Protein AF-N9LJH9-F1 (afdb_monomer_lite)

Foldseek 3Di:
DAPVPDPPVSLQVVCVVVVNHRCSVVVVVVSVVVVVVVVVVVVVVVPDDLVNDDPVVVVVVVVCVVCVVVVNNDD

Radius of gyration: 19.89 Å; chains: 1; bounding box: 44×26×47 Å

Structure (mmCIF, N/CA/C/O backbone):
data_AF-N9LJH9-F1
#
_entry.id   AF-N9LJH9-F1
#
loop_
_atom_site.group_PDB
_atom_site.id
_atom_site.type_symbol
_atom_site.label_atom_id
_atom_site.label_alt_id
_atom_site.label_comp_id
_atom_site.label_asym_id
_atom_site.label_entity_id
_atom_site.label_seq_id
_atom_site.pdbx_PDB_ins_code
_atom_site.Cartn_x
_atom_site.Cartn_y
_atom_site.Cartn_z
_atom_site.occupancy
_atom_site.B_iso_or_equiv
_atom_site.auth_seq_id
_atom_site.auth_comp_id
_atom_site.auth_asym_id
_atom_site.auth_atom_id
_atom_site.pdbx_PDB_model_num
ATOM 1 N N . MET A 1 1 ? -8.360 -3.239 -9.656 1.00 63.31 1 MET A N 1
ATOM 2 C CA . MET A 1 1 ? -7.390 -3.332 -10.765 1.00 63.31 1 MET A CA 1
ATOM 3 C C . MET A 1 1 ? -6.066 -2.818 -10.233 1.00 63.31 1 MET A C 1
ATOM 5 O O . MET A 1 1 ? -6.044 -1.712 -9.705 1.00 63.31 1 MET A O 1
ATOM 9 N N . SER A 1 2 ? -5.032 -3.653 -10.222 1.00 83.75 2 SER A N 1
ATOM 10 C CA . SER A 1 2 ? -3.704 -3.325 -9.699 1.00 83.75 2 SER A CA 1
ATOM 11 C C . SER A 1 2 ? -2.884 -2.583 -10.752 1.00 83.75 2 SER A C 1
ATOM 13 O O . SER A 1 2 ? -3.039 -2.815 -11.948 1.00 83.75 2 SER A O 1
ATOM 15 N N . ILE A 1 3 ? -1.947 -1.739 -10.316 1.00 86.62 3 ILE A N 1
ATOM 16 C CA . ILE A 1 3 ? -0.946 -1.127 -11.205 1.00 86.62 3 ILE A CA 1
ATOM 17 C C . ILE A 1 3 ? -0.068 -2.192 -11.897 1.00 86.62 3 ILE A C 1
ATOM 19 O O . ILE A 1 3 ? 0.467 -1.956 -12.977 1.00 86.62 3 ILE A O 1
ATOM 23 N N . LEU A 1 4 ? 0.005 -3.396 -11.314 1.00 91.12 4 LEU A N 1
ATOM 24 C CA . LEU A 1 4 ? 0.687 -4.570 -11.869 1.00 91.12 4 LEU A CA 1
ATOM 25 C C . LEU A 1 4 ? -0.083 -5.260 -13.009 1.00 91.12 4 LEU A C 1
ATOM 27 O O . LEU A 1 4 ? 0.515 -6.086 -13.704 1.00 91.12 4 LEU A O 1
ATOM 31 N N . ASP A 1 5 ? -1.364 -4.919 -13.199 1.00 93.50 5 ASP A N 1
ATOM 32 C CA . ASP A 1 5 ? -2.230 -5.446 -14.267 1.00 93.50 5 ASP A CA 1
ATOM 33 C C . ASP A 1 5 ? -2.170 -4.582 -15.542 1.00 93.50 5 ASP A C 1
ATOM 35 O O . ASP A 1 5 ? -2.761 -4.926 -16.566 1.00 93.50 5 ASP A O 1
ATOM 39 N N . LEU A 1 6 ? -1.481 -3.435 -15.497 1.00 93.06 6 LEU A N 1
ATOM 40 C CA . LEU A 1 6 ? -1.301 -2.563 -16.658 1.00 93.06 6 LEU A CA 1
ATOM 41 C C . LEU A 1 6 ? -0.411 -3.234 -17.723 1.00 93.06 6 LEU A C 1
ATOM 43 O O . LEU A 1 6 ? 0.408 -4.086 -17.387 1.00 93.06 6 LEU A O 1
ATOM 47 N N . PRO A 1 7 ? -0.482 -2.834 -19.004 1.00 95.94 7 PRO A N 1
ATOM 48 C CA . PRO A 1 7 ? 0.468 -3.303 -20.013 1.00 95.94 7 PRO A CA 1
ATOM 49 C C . PRO A 1 7 ? 1.927 -3.030 -19.612 1.00 95.94 7 PRO A C 1
ATOM 51 O O . PRO A 1 7 ? 2.215 -1.987 -19.023 1.00 95.94 7 PRO A O 1
ATOM 54 N N . LEU A 1 8 ? 2.856 -3.920 -19.982 1.00 93.81 8 LEU A N 1
ATOM 55 C CA . LEU A 1 8 ? 4.276 -3.830 -19.600 1.00 93.81 8 LEU A CA 1
ATOM 56 C C . LEU A 1 8 ? 4.909 -2.472 -19.947 1.00 93.81 8 LEU A C 1
ATOM 58 O O . LEU A 1 8 ? 5.657 -1.919 -19.149 1.00 93.81 8 LEU A O 1
ATOM 62 N N . GLU A 1 9 ? 4.561 -1.896 -21.096 1.00 94.38 9 GLU A N 1
ATOM 63 C CA . GLU A 1 9 ? 5.059 -0.575 -21.504 1.00 94.38 9 GLU A CA 1
ATOM 64 C C . GLU A 1 9 ? 4.612 0.546 -20.559 1.00 94.38 9 GLU A C 1
ATOM 66 O O . GLU A 1 9 ? 5.375 1.461 -20.267 1.00 94.38 9 GLU A O 1
ATOM 71 N N . ARG A 1 10 ? 3.397 0.459 -20.007 1.00 94.38 10 ARG A N 1
ATOM 72 C CA . ARG A 1 10 ? 2.942 1.412 -18.985 1.00 94.38 10 ARG A CA 1
ATOM 73 C C . ARG A 1 10 ? 3.676 1.206 -17.669 1.00 94.38 10 ARG A C 1
ATOM 75 O O . ARG A 1 10 ? 4.012 2.185 -17.018 1.00 94.38 10 ARG A O 1
ATOM 82 N N . GLN A 1 11 ? 3.953 -0.042 -17.308 1.00 94.31 11 GLN A N 1
ATOM 83 C CA . GLN A 1 11 ? 4.720 -0.356 -16.105 1.00 94.31 11 GLN A CA 1
ATOM 84 C C . GLN A 1 11 ? 6.160 0.158 -16.182 1.00 94.31 11 GLN A C 1
ATOM 86 O O . GLN A 1 11 ? 6.637 0.707 -15.200 1.00 94.31 11 GLN A O 1
ATOM 91 N N . LYS A 1 12 ? 6.819 0.065 -17.346 1.00 94.62 12 LYS A N 1
ATOM 92 C CA . LYS A 1 12 ? 8.154 0.646 -17.587 1.00 94.62 12 LYS A CA 1
ATOM 93 C C . LYS A 1 12 ? 8.193 2.147 -17.319 1.00 94.62 12 LYS A C 1
ATOM 95 O O . LYS A 1 12 ? 9.033 2.606 -16.558 1.00 94.62 12 LYS A O 1
ATOM 100 N N . VAL A 1 13 ? 7.245 2.890 -17.892 1.00 95.88 13 VAL A N 1
ATOM 101 C CA . VAL A 1 13 ? 7.149 4.348 -17.702 1.00 95.88 13 VAL A CA 1
ATOM 102 C C . VAL A 1 13 ? 6.966 4.702 -16.227 1.00 95.88 13 VAL A C 1
ATOM 104 O O . VAL A 1 13 ? 7.563 5.655 -15.739 1.00 95.88 13 VAL A O 1
ATOM 107 N N . ILE A 1 14 ? 6.149 3.933 -15.506 1.00 94.31 14 ILE A N 1
ATOM 108 C CA . ILE A 1 14 ? 5.906 4.171 -14.081 1.00 94.31 14 ILE A CA 1
ATOM 109 C C . ILE A 1 14 ? 7.139 3.799 -13.249 1.00 94.31 14 ILE A C 1
ATOM 111 O O . ILE A 1 14 ? 7.515 4.557 -12.365 1.00 94.31 14 ILE A O 1
ATOM 115 N N . ALA A 1 15 ? 7.801 2.679 -13.550 1.00 95.00 15 ALA A N 1
ATOM 116 C CA . ALA A 1 15 ? 9.035 2.275 -12.881 1.00 95.00 15 ALA A CA 1
ATOM 117 C C . ALA A 1 15 ? 10.129 3.346 -13.017 1.00 95.00 15 ALA A C 1
ATOM 119 O O . ALA A 1 15 ? 10.792 3.682 -12.036 1.00 95.00 15 ALA A O 1
ATOM 120 N N . GLU A 1 16 ? 10.270 3.939 -14.205 1.00 95.38 16 GLU A N 1
ATOM 121 C CA . GLU A 1 16 ? 11.190 5.050 -14.442 1.00 95.38 16 GLU A CA 1
ATOM 122 C C . GLU A 1 16 ? 10.819 6.286 -13.605 1.00 95.38 16 GLU A C 1
ATOM 124 O O . GLU A 1 16 ? 11.682 6.851 -12.932 1.00 95.38 16 GLU A O 1
ATOM 129 N N . GLN A 1 17 ? 9.534 6.659 -13.573 1.00 95.25 17 GLN A N 1
ATOM 130 C CA . GLN A 1 17 ? 9.020 7.762 -12.746 1.00 95.25 17 GLN A CA 1
ATOM 131 C C . GLN A 1 17 ? 9.221 7.530 -11.241 1.00 95.25 17 GLN A C 1
ATOM 133 O O . GLN A 1 17 ? 9.500 8.476 -10.507 1.00 95.25 17 GLN A O 1
ATOM 138 N N . ASP A 1 18 ? 9.124 6.278 -10.795 1.00 91.69 18 ASP A N 1
ATOM 139 C CA . ASP A 1 18 ? 9.357 5.860 -9.411 1.00 91.69 18 ASP A CA 1
ATOM 140 C C . ASP A 1 18 ? 10.857 5.739 -9.064 1.00 91.69 18 ASP A C 1
ATOM 142 O O . ASP A 1 18 ? 11.201 5.410 -7.926 1.00 91.69 18 ASP A O 1
ATOM 146 N N . GLY A 1 19 ? 11.759 6.014 -10.016 1.00 95.19 19 GLY A N 1
ATOM 147 C CA . GLY A 1 19 ? 13.210 6.035 -9.809 1.00 95.19 19 GLY A CA 1
ATOM 148 C C . GLY A 1 19 ? 13.916 4.689 -9.997 1.00 95.19 19 GLY A C 1
ATOM 149 O O . GLY A 1 19 ? 15.096 4.576 -9.674 1.00 95.19 19 GLY A O 1
ATOM 150 N N . PHE A 1 20 ? 13.233 3.677 -10.538 1.00 93.50 20 PHE A N 1
ATOM 151 C CA . PHE A 1 20 ? 13.807 2.356 -10.839 1.00 93.50 20 PHE A CA 1
ATOM 152 C C . PHE A 1 20 ? 14.470 2.294 -12.227 1.00 93.50 20 PHE A C 1
ATOM 154 O O . PHE A 1 20 ? 15.083 1.287 -12.587 1.00 93.50 20 PHE A O 1
ATOM 161 N N . GLY A 1 21 ? 1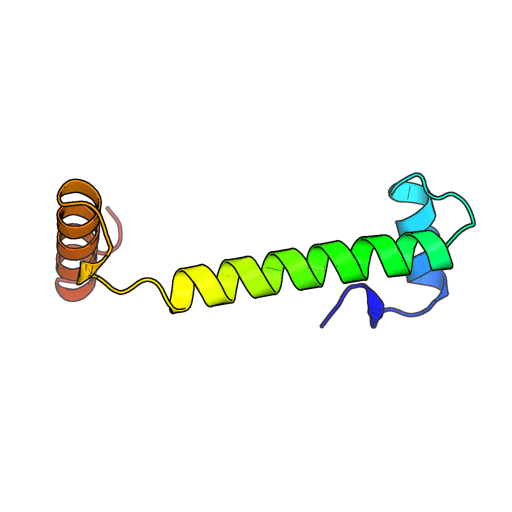4.375 3.366 -13.022 1.00 90.56 21 GLY A N 1
ATOM 162 C CA . GLY A 1 21 ? 14.908 3.406 -14.383 1.00 90.56 21 GLY A CA 1
ATOM 163 C C . GLY A 1 21 ? 14.305 2.299 -15.249 1.00 90.56 21 GLY A C 1
ATOM 164 O O . GLY A 1 21 ? 13.088 2.180 -15.352 1.00 90.56 21 GLY A O 1
ATOM 165 N N . ASN A 1 22 ? 15.161 1.464 -15.843 1.00 87.88 22 ASN A N 1
ATOM 166 C CA . ASN A 1 22 ? 14.738 0.340 -16.687 1.00 87.88 22 ASN A CA 1
ATOM 167 C C . ASN A 1 22 ? 14.455 -0.958 -15.906 1.00 87.88 22 ASN A C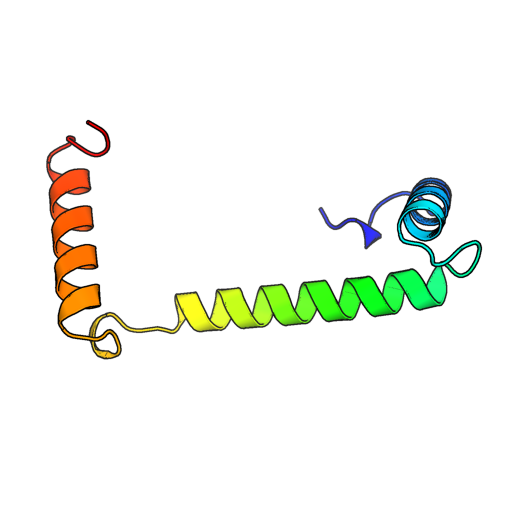 1
ATOM 169 O O . ASN A 1 22 ? 14.088 -1.963 -16.519 1.00 87.88 22 ASN A O 1
ATOM 173 N N . ASP A 1 23 ? 14.633 -0.970 -14.582 1.00 94.44 23 ASP A N 1
ATOM 174 C CA . ASP A 1 23 ? 14.453 -2.167 -13.758 1.00 94.44 23 ASP A CA 1
ATOM 175 C C . ASP A 1 23 ? 12.997 -2.325 -13.291 1.00 94.44 23 ASP A C 1
ATOM 177 O O . ASP A 1 23 ? 12.612 -2.036 -12.154 1.00 94.44 23 ASP A O 1
ATOM 181 N N . VAL A 1 24 ? 12.162 -2.794 -14.217 1.00 94.94 24 VAL A N 1
ATOM 182 C CA . VAL A 1 24 ? 10.738 -3.043 -13.960 1.00 94.94 24 VAL A CA 1
ATOM 183 C C . VAL A 1 24 ? 10.521 -4.198 -12.993 1.00 94.94 24 VAL A C 1
ATOM 185 O O . VAL A 1 24 ? 9.529 -4.189 -12.268 1.00 94.94 24 VAL A O 1
ATOM 188 N N . ASP A 1 25 ? 11.413 -5.184 -12.952 1.00 95.06 25 ASP A N 1
ATOM 189 C CA . ASP A 1 25 ? 11.238 -6.346 -12.082 1.00 95.06 25 ASP A CA 1
ATOM 190 C C . ASP A 1 25 ? 11.436 -5.959 -10.614 1.00 95.06 25 ASP A C 1
ATOM 192 O O . ASP A 1 25 ? 10.575 -6.265 -9.782 1.00 95.06 25 ASP A O 1
ATOM 196 N N . SER A 1 26 ? 12.477 -5.178 -10.305 1.00 94.94 26 SER A N 1
ATOM 197 C CA . SER A 1 26 ? 12.658 -4.602 -8.966 1.00 94.94 26 SER A CA 1
ATOM 198 C C . SER A 1 26 ? 11.501 -3.680 -8.575 1.00 94.94 26 SER A C 1
ATOM 200 O O . SER A 1 26 ? 11.020 -3.733 -7.439 1.00 94.94 26 SER A O 1
ATOM 202 N N . TRP A 1 27 ? 10.989 -2.877 -9.515 1.00 96.56 27 TRP A N 1
ATOM 203 C CA . TRP A 1 27 ? 9.798 -2.057 -9.278 1.00 96.56 27 TRP A CA 1
ATOM 204 C C . TRP A 1 27 ? 8.558 -2.916 -8.978 1.00 96.56 27 TRP A C 1
ATOM 206 O O . TRP A 1 27 ? 7.831 -2.647 -8.019 1.00 96.56 27 TRP A O 1
ATOM 216 N N . ARG A 1 28 ? 8.326 -3.996 -9.737 1.00 95.19 28 ARG A N 1
ATOM 217 C CA . ARG A 1 28 ? 7.195 -4.915 -9.525 1.00 95.19 28 ARG A CA 1
ATOM 218 C C . ARG A 1 28 ? 7.260 -5.562 -8.143 1.00 95.19 28 ARG A C 1
ATOM 220 O O . ARG A 1 28 ? 6.230 -5.618 -7.470 1.00 95.19 28 ARG A O 1
ATOM 227 N N . GLU A 1 29 ? 8.430 -6.013 -7.697 1.00 95.88 29 GLU A N 1
ATOM 228 C CA . GLU A 1 29 ? 8.607 -6.586 -6.353 1.00 95.88 29 GLU A CA 1
ATOM 229 C C . GLU A 1 29 ? 8.382 -5.555 -5.236 1.00 95.88 29 GLU A C 1
ATOM 231 O O . GLU A 1 29 ? 7.693 -5.836 -4.246 1.00 95.88 29 GLU A O 1
ATOM 236 N N . HIS A 1 30 ? 8.858 -4.320 -5.422 1.00 94.19 30 HIS A N 1
ATOM 237 C CA . HIS A 1 30 ? 8.587 -3.217 -4.496 1.00 94.19 30 HIS A CA 1
ATOM 238 C C . HIS A 1 30 ? 7.088 -2.927 -4.363 1.00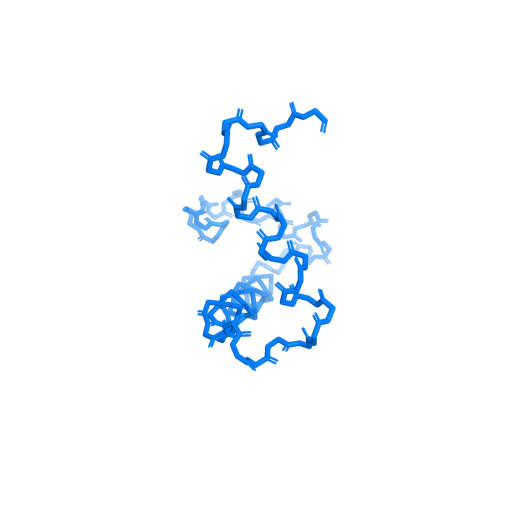 94.19 30 HIS A C 1
ATOM 240 O O . HIS A 1 30 ? 6.550 -2.830 -3.255 1.00 94.19 30 HIS A O 1
ATOM 246 N N . ILE A 1 31 ? 6.380 -2.843 -5.490 1.00 93.44 31 ILE A N 1
ATOM 247 C CA . ILE A 1 31 ? 4.935 -2.610 -5.515 1.00 93.44 31 ILE A CA 1
ATOM 248 C C . ILE A 1 31 ? 4.165 -3.780 -4.895 1.00 93.44 31 ILE A C 1
ATOM 250 O O . ILE A 1 31 ? 3.251 -3.537 -4.108 1.00 93.44 31 ILE A O 1
ATOM 254 N N . LYS A 1 32 ? 4.529 -5.038 -5.181 1.00 94.12 32 LYS A N 1
ATOM 255 C CA . LYS A 1 32 ? 3.909 -6.212 -4.536 1.00 9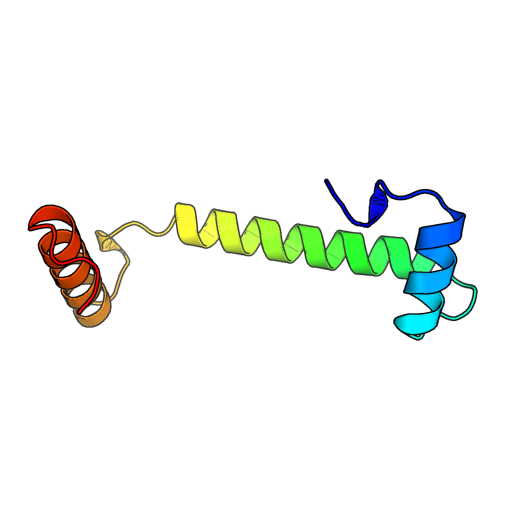4.12 32 LYS A CA 1
ATOM 256 C C . LYS A 1 32 ? 4.028 -6.142 -3.017 1.00 94.12 32 LYS A C 1
ATOM 258 O O . LYS A 1 32 ? 3.034 -6.350 -2.324 1.00 94.12 32 LYS A O 1
ATOM 263 N N . THR A 1 33 ? 5.208 -5.789 -2.510 1.00 93.25 33 THR A N 1
ATOM 264 C CA . THR A 1 33 ? 5.457 -5.648 -1.069 1.00 93.25 33 THR A CA 1
ATOM 265 C C . THR A 1 33 ? 4.582 -4.552 -0.460 1.00 93.25 33 THR A C 1
ATOM 267 O O . THR A 1 33 ? 3.933 -4.769 0.563 1.00 93.25 33 THR A O 1
ATOM 270 N N . LYS A 1 34 ? 4.483 -3.389 -1.117 1.00 90.50 34 LYS A N 1
ATOM 271 C CA . LYS A 1 34 ? 3.602 -2.297 -0.674 1.00 90.50 34 LYS A CA 1
ATOM 272 C C . LYS A 1 34 ? 2.123 -2.683 -0.692 1.00 90.50 34 LYS A C 1
ATOM 274 O O . LYS A 1 34 ? 1.398 -2.350 0.242 1.00 90.50 34 LYS A O 1
ATOM 279 N N . LEU A 1 35 ? 1.673 -3.381 -1.734 1.00 90.38 35 LEU A N 1
ATOM 280 C CA . LEU A 1 35 ? 0.292 -3.856 -1.840 1.00 90.38 35 LEU A CA 1
ATOM 281 C C . LEU A 1 35 ? -0.033 -4.882 -0.749 1.00 90.38 35 LEU A C 1
ATOM 283 O O . LEU A 1 35 ? -1.106 -4.803 -0.156 1.00 90.38 35 LEU A O 1
ATOM 287 N N . ALA A 1 36 ? 0.890 -5.802 -0.453 1.00 90.38 36 ALA A N 1
ATOM 288 C CA . ALA A 1 36 ? 0.745 -6.759 0.641 1.00 90.38 36 ALA A CA 1
ATOM 289 C C . ALA A 1 36 ? 0.639 -6.043 1.996 1.00 90.38 36 ALA A C 1
ATOM 291 O O . ALA A 1 36 ? -0.340 -6.239 2.708 1.00 90.38 36 ALA A O 1
ATOM 292 N N . ALA A 1 37 ? 1.559 -5.119 2.294 1.00 87.94 37 ALA A N 1
ATOM 293 C CA . ALA A 1 37 ? 1.522 -4.333 3.528 1.00 87.94 37 ALA A CA 1
ATOM 294 C C . ALA A 1 37 ? 0.231 -3.505 3.666 1.00 87.94 37 ALA A C 1
ATOM 296 O O . ALA A 1 37 ? -0.348 -3.413 4.749 1.00 87.94 37 ALA A O 1
ATOM 297 N N . GLY A 1 38 ? -0.252 -2.921 2.564 1.00 85.50 38 GLY A N 1
ATOM 298 C CA . GLY A 1 38 ? -1.529 -2.211 2.532 1.00 85.50 38 GLY A CA 1
ATOM 299 C C . GLY A 1 38 ? -2.713 -3.134 2.823 1.00 85.50 38 GLY A C 1
ATOM 300 O O . GLY A 1 38 ? -3.579 -2.785 3.623 1.00 85.50 38 GLY A O 1
ATOM 301 N N . ARG A 1 39 ? -2.730 -4.332 2.228 1.00 88.25 39 ARG A N 1
ATOM 302 C CA . ARG A 1 39 ? -3.771 -5.336 2.474 1.00 88.25 39 ARG A CA 1
ATOM 303 C C . ARG A 1 39 ? -3.761 -5.821 3.920 1.00 88.25 39 ARG A C 1
ATOM 305 O O . ARG A 1 39 ? -4.819 -5.871 4.535 1.00 88.25 39 ARG A O 1
ATOM 312 N N . ASP A 1 40 ? -2.591 -6.108 4.477 1.00 85.81 40 ASP A N 1
ATOM 313 C CA . ASP A 1 40 ? -2.456 -6.523 5.874 1.00 85.81 40 ASP A CA 1
ATOM 314 C C . ASP A 1 40 ? -2.920 -5.423 6.829 1.00 85.81 40 ASP A C 1
ATOM 316 O O . ASP A 1 40 ? -3.603 -5.699 7.814 1.00 85.81 40 ASP A O 1
ATOM 320 N N . ARG A 1 41 ? -2.629 -4.154 6.513 1.00 80.44 41 ARG A N 1
ATOM 321 C CA . ARG A 1 41 ? -3.119 -3.018 7.299 1.00 80.44 41 ARG A CA 1
ATOM 322 C C . ARG A 1 41 ? -4.640 -2.883 7.241 1.00 80.44 41 ARG A C 1
ATOM 324 O O . ARG A 1 41 ? -5.240 -2.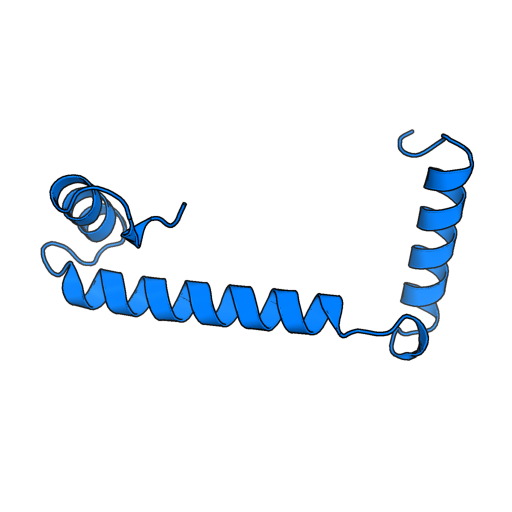594 8.271 1.00 80.44 41 ARG A O 1
ATOM 331 N N . VAL A 1 42 ? -5.254 -3.079 6.074 1.00 81.38 42 VAL A N 1
ATOM 332 C CA . VAL A 1 42 ? -6.719 -3.073 5.925 1.00 81.38 42 VAL A CA 1
ATOM 333 C C . VAL A 1 42 ? -7.334 -4.228 6.712 1.00 81.38 42 VAL A C 1
ATOM 335 O O . VAL A 1 42 ? -8.206 -3.981 7.535 1.00 81.38 42 VAL A O 1
ATOM 338 N N . ASN A 1 43 ? -6.814 -5.448 6.553 1.00 81.62 43 ASN A N 1
ATOM 339 C CA . ASN A 1 43 ? -7.273 -6.622 7.298 1.00 81.62 43 ASN A CA 1
ATOM 340 C C . ASN A 1 43 ? -7.162 -6.408 8.815 1.00 81.62 43 ASN A C 1
ATOM 342 O O . ASN A 1 43 ? -8.060 -6.786 9.560 1.00 81.62 43 ASN A O 1
ATOM 346 N N . LEU A 1 44 ? -6.075 -5.783 9.282 1.00 78.31 44 LEU A N 1
ATOM 347 C CA . LEU A 1 44 ? -5.912 -5.429 10.689 1.00 78.31 44 LEU A CA 1
ATOM 348 C C . LEU A 1 44 ? -7.020 -4.474 11.139 1.00 78.31 44 LEU A C 1
ATOM 350 O O . LEU A 1 44 ? -7.624 -4.708 12.175 1.00 78.31 44 LEU A O 1
ATOM 354 N N . LEU A 1 45 ? -7.295 -3.415 10.374 1.00 76.75 45 LEU A N 1
ATOM 355 C CA . LEU A 1 45 ? -8.344 -2.447 10.708 1.00 76.75 45 LEU A CA 1
ATOM 356 C C . LEU A 1 45 ? -9.746 -3.069 10.681 1.00 76.75 45 LEU A C 1
ATOM 358 O O . LEU A 1 45 ? -10.566 -2.720 11.522 1.00 76.75 45 LEU A O 1
ATOM 362 N N . GLU A 1 46 ? -10.013 -3.999 9.764 1.00 78.56 46 GLU A N 1
ATOM 363 C CA . GLU A 1 46 ? -11.262 -4.770 9.730 1.00 78.56 46 GLU A CA 1
ATOM 364 C C . GLU A 1 46 ? -11.383 -5.736 10.919 1.00 78.56 46 GLU A C 1
ATOM 366 O O . GLU A 1 46 ? -12.488 -5.995 11.394 1.00 78.56 46 GLU A O 1
ATOM 371 N N . ALA A 1 47 ? -10.257 -6.249 11.420 1.00 75.88 47 ALA A N 1
ATOM 372 C CA . ALA A 1 47 ? -10.208 -7.143 12.572 1.00 75.88 47 ALA A CA 1
ATOM 373 C C . ALA A 1 47 ? -10.256 -6.415 13.927 1.00 75.88 47 ALA A C 1
ATOM 375 O O . ALA A 1 47 ? -10.514 -7.063 14.941 1.00 75.88 47 ALA A O 1
ATOM 376 N N . VAL A 1 48 ? -10.014 -5.097 13.974 1.00 76.69 48 VAL A N 1
ATOM 377 C CA . VAL A 1 48 ? -10.124 -4.316 15.216 1.00 76.69 48 VAL A CA 1
ATOM 378 C C . VAL A 1 48 ? -11.583 -4.305 15.666 1.00 76.69 48 VAL A C 1
ATOM 380 O O . VAL A 1 48 ? -12.446 -3.664 15.062 1.00 76.69 48 VAL A O 1
ATOM 383 N N . SER A 1 49 ? -11.861 -5.005 16.766 1.00 79.50 49 SER A N 1
ATOM 384 C CA . SER A 1 49 ? -13.167 -4.959 17.410 1.00 79.50 49 SER A CA 1
ATOM 385 C C . SER A 1 49 ? -13.375 -3.602 18.067 1.00 79.50 49 SER A C 1
ATOM 387 O O . SER A 1 49 ? -12.450 -3.010 18.622 1.00 79.50 49 SER A O 1
ATOM 389 N N . PHE A 1 50 ? -14.625 -3.140 18.112 1.00 76.94 50 PHE A N 1
ATOM 390 C CA . PHE A 1 50 ? -15.002 -1.970 18.905 1.00 76.94 50 PHE A CA 1
ATOM 391 C C . PHE A 1 50 ? -14.496 -2.064 20.356 1.00 76.94 50 PHE A C 1
ATOM 393 O O . PHE A 1 50 ? -14.132 -1.055 20.952 1.00 76.94 50 PHE A O 1
ATOM 400 N N . ASN A 1 51 ? -14.449 -3.275 20.916 1.00 81.56 51 ASN A N 1
ATOM 401 C CA . ASN A 1 51 ? -14.006 -3.500 22.291 1.00 81.56 51 ASN A CA 1
ATOM 402 C C . ASN A 1 51 ? -12.494 -3.318 22.485 1.00 81.56 51 ASN A C 1
ATOM 404 O O . ASN A 1 51 ? -12.072 -3.057 23.610 1.00 81.56 51 ASN A O 1
ATOM 408 N N . ASP A 1 52 ? -11.709 -3.416 21.411 1.00 83.50 52 ASP A N 1
ATOM 409 C CA . ASP A 1 52 ? -10.250 -3.265 21.437 1.00 83.50 52 ASP A CA 1
ATOM 410 C C . ASP A 1 52 ? -9.815 -1.803 21.247 1.00 83.50 52 ASP A C 1
ATOM 412 O O . ASP A 1 52 ? -8.656 -1.454 21.473 1.00 83.50 52 ASP A O 1
ATOM 416 N N . LEU A 1 53 ? -10.748 -0.926 20.862 1.00 82.50 53 LEU A N 1
ATOM 417 C CA . LEU A 1 53 ? -10.528 0.514 20.781 1.00 82.50 53 LEU A CA 1
ATOM 418 C C . LEU A 1 53 ? -10.364 1.121 22.181 1.00 82.50 53 LEU A C 1
ATOM 420 O O . LEU A 1 53 ? -11.018 0.704 23.143 1.00 82.50 53 LEU A O 1
ATOM 424 N N . SER A 1 54 ? -9.565 2.183 22.301 1.00 87.88 54 SER A N 1
ATOM 425 C CA . SER A 1 54 ? -9.517 2.970 23.535 1.00 87.88 54 SER A CA 1
ATOM 426 C C . SER A 1 54 ? -10.878 3.613 23.837 1.00 87.88 54 SER A C 1
ATOM 428 O O . SER A 1 54 ? -11.703 3.837 22.950 1.00 87.88 54 SER A O 1
ATOM 430 N N . LYS A 1 55 ? -11.121 3.993 25.099 1.00 87.75 55 LYS A N 1
ATOM 431 C CA . LYS A 1 55 ? -12.378 4.662 25.495 1.00 87.75 55 LYS A CA 1
ATOM 432 C C . LYS A 1 55 ? -12.678 5.921 24.665 1.00 87.75 55 LYS A C 1
ATOM 434 O O . LYS A 1 55 ? -13.848 6.221 24.433 1.00 87.75 55 LYS A O 1
ATOM 439 N N . SER A 1 56 ? -11.641 6.643 24.228 1.00 88.75 56 SER A N 1
ATOM 440 C CA . SER A 1 56 ? -11.788 7.827 23.371 1.00 88.75 56 SER A CA 1
ATOM 441 C C . SER A 1 56 ? -12.261 7.441 21.971 1.00 88.75 56 SER A C 1
ATOM 443 O O . SER A 1 56 ? -13.284 7.938 21.509 1.00 88.75 56 SER A O 1
ATOM 445 N N . GLU A 1 57 ? -11.584 6.485 21.336 1.00 86.25 57 GLU A N 1
ATOM 446 C CA . GLU A 1 57 ? -11.916 6.004 19.989 1.00 86.25 57 GLU A CA 1
ATOM 447 C C . GLU A 1 57 ? -13.304 5.349 19.942 1.00 86.25 57 GLU A C 1
ATOM 449 O O . GLU A 1 57 ? -14.070 5.575 19.009 1.00 86.25 57 GLU A O 1
ATOM 454 N N . GLN A 1 58 ? -13.685 4.612 20.990 1.00 88.50 58 GLN A N 1
ATOM 455 C CA . GLN A 1 58 ? -15.036 4.068 21.153 1.00 88.50 58 GLN A CA 1
ATOM 456 C C . GLN A 1 58 ? -16.108 5.165 21.207 1.00 88.50 58 GLN A C 1
ATOM 458 O O . GLN A 1 58 ? -17.181 5.030 20.610 1.00 88.50 58 GLN A O 1
ATOM 463 N N . SER A 1 59 ? -15.845 6.250 21.942 1.00 87.94 59 SER A N 1
ATOM 464 C CA . SER A 1 59 ? -16.757 7.395 22.021 1.00 87.94 59 SER A CA 1
ATOM 465 C C . SER A 1 59 ? -16.903 8.072 20.659 1.00 87.94 59 SER A C 1
ATOM 467 O O . SER A 1 59 ? -18.027 8.365 20.245 1.00 87.94 59 SER A O 1
ATOM 469 N N . ASP A 1 60 ? -15.800 8.279 19.944 1.00 86.38 60 ASP A N 1
ATOM 470 C CA . ASP A 1 60 ? -15.815 8.912 18.624 1.00 86.38 60 ASP A CA 1
ATOM 471 C C . ASP A 1 60 ? -16.523 8.038 17.584 1.00 86.38 60 ASP A C 1
ATOM 473 O O . ASP A 1 60 ? -17.379 8.534 16.848 1.00 86.38 60 ASP A O 1
ATOM 477 N N . TYR A 1 61 ? -16.281 6.724 17.604 1.00 83.12 61 TYR A N 1
ATOM 478 C CA . TYR A 1 61 ? -16.994 5.754 16.773 1.00 83.12 61 TYR A CA 1
ATOM 479 C C . TYR A 1 61 ? -18.510 5.783 17.031 1.00 83.12 61 TYR A C 1
ATOM 481 O O . TYR A 1 61 ? -19.304 5.862 16.092 1.00 83.12 61 TYR A O 1
ATOM 489 N N . ARG A 1 62 ? -18.943 5.800 18.303 1.00 85.44 62 ARG A N 1
ATOM 490 C CA . ARG A 1 62 ? -20.371 5.919 18.665 1.00 85.44 62 ARG A CA 1
ATOM 491 C C . ARG A 1 62 ? -20.973 7.255 18.238 1.00 85.44 62 ARG A C 1
ATOM 493 O O . ARG A 1 62 ? -22.097 7.283 17.740 1.00 85.44 62 ARG A O 1
ATOM 500 N N . ARG A 1 63 ? -20.253 8.367 18.424 1.00 84.56 63 ARG A N 1
ATOM 501 C CA . ARG A 1 63 ? -20.702 9.703 17.993 1.00 84.56 63 ARG A CA 1
ATOM 502 C C . ARG A 1 63 ? -20.891 9.757 16.484 1.00 84.56 63 ARG A C 1
ATOM 504 O O . ARG A 1 63 ? -21.918 10.255 16.029 1.00 84.56 63 ARG A O 1
ATOM 511 N N . TRP A 1 64 ? -19.942 9.213 15.727 1.00 83.62 64 TRP A N 1
ATOM 512 C CA . TRP A 1 64 ? -20.050 9.106 14.278 1.00 83.62 64 TRP A CA 1
ATOM 513 C C . TRP A 1 64 ? -21.231 8.220 13.863 1.00 83.62 64 TRP A C 1
ATOM 515 O O . TRP A 1 64 ? -22.063 8.666 13.078 1.00 83.62 64 TRP A O 1
ATOM 525 N N . GLY A 1 65 ? -21.387 7.031 14.456 1.00 81.56 65 GLY A N 1
ATOM 526 C CA . GLY A 1 65 ? -22.519 6.139 14.178 1.00 81.56 65 GLY A CA 1
ATOM 527 C C . GLY A 1 65 ? -23.878 6.797 14.448 1.00 81.56 65 GLY A C 1
ATOM 528 O O . GLY A 1 65 ? -24.779 6.731 13.616 1.00 81.56 65 GLY A O 1
ATOM 529 N N . ASN A 1 66 ? -24.011 7.530 15.556 1.00 82.31 66 ASN A N 1
ATOM 530 C CA . ASN A 1 66 ? -25.217 8.305 15.863 1.00 82.31 66 ASN A CA 1
ATOM 531 C C . ASN A 1 66 ? -25.442 9.461 14.869 1.00 82.31 66 ASN A C 1
ATOM 533 O O . ASN A 1 66 ? -26.582 9.738 14.492 1.00 82.31 66 ASN A O 1
ATOM 537 N N . LYS A 1 67 ? -24.372 10.128 14.412 1.00 78.31 67 LYS A N 1
ATOM 538 C CA . LYS A 1 67 ? -24.426 11.196 13.396 1.00 78.31 67 LYS A CA 1
ATOM 539 C C . LYS A 1 67 ? -24.875 10.658 12.030 1.00 78.31 67 LYS A C 1
ATOM 541 O O . LYS A 1 67 ? -25.693 11.289 11.368 1.00 78.31 67 LYS A O 1
ATOM 546 N N . VAL A 1 68 ? -24.404 9.475 11.636 1.00 75.88 68 VAL A N 1
ATOM 547 C CA . VAL A 1 68 ? -24.826 8.794 10.401 1.00 75.88 68 VAL A CA 1
ATOM 548 C C . VAL A 1 68 ? -26.276 8.311 10.500 1.00 75.88 68 VAL A C 1
ATOM 550 O O . VAL A 1 68 ? -27.078 8.625 9.624 1.00 75.88 68 VAL A O 1
ATOM 553 N N . ASN A 1 69 ? -26.648 7.633 11.592 1.00 75.19 69 ASN A N 1
ATOM 554 C CA . ASN A 1 69 ? -28.000 7.091 11.793 1.00 75.19 69 ASN A CA 1
ATOM 555 C C . ASN A 1 69 ? -29.082 8.173 11.926 1.00 75.19 69 ASN A C 1
ATOM 557 O O . ASN A 1 69 ? -30.240 7.931 11.601 1.00 75.19 69 ASN A O 1
ATOM 561 N N . SER A 1 70 ? -28.719 9.374 12.381 1.00 79.19 70 SER A N 1
ATOM 562 C CA . SER A 1 70 ? -29.629 10.527 12.434 1.00 79.19 70 SER A CA 1
ATOM 563 C C . SER A 1 70 ? -29.754 11.275 11.100 1.00 79.19 70 SER A C 1
ATOM 565 O O . SER A 1 70 ? -30.421 12.306 11.045 1.00 79.19 70 SER A O 1
ATOM 567 N N . GLY A 1 71 ? -29.111 10.795 10.026 1.00 64.75 71 GLY A N 1
ATOM 568 C CA . GLY A 1 71 ? -29.113 11.455 8.715 1.00 64.75 71 GLY A CA 1
ATOM 569 C C . GLY A 1 71 ? -28.273 12.736 8.662 1.00 64.75 71 GLY A C 1
ATOM 570 O O . GLY A 1 71 ? -28.298 13.452 7.666 1.00 64.75 71 GLY A O 1
ATOM 571 N N . ASN A 1 72 ? -27.497 13.022 9.708 1.00 59.28 72 ASN A N 1
ATOM 572 C CA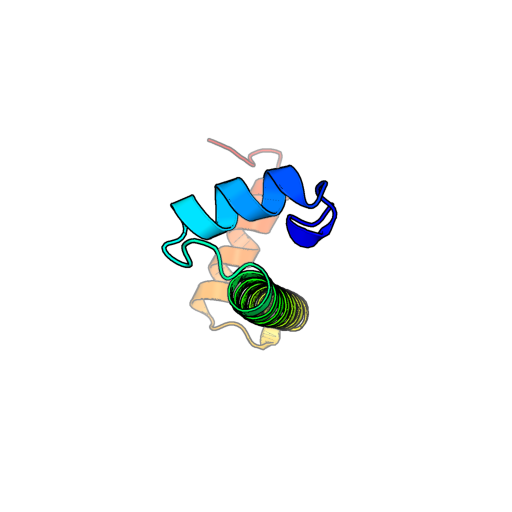 . ASN A 1 72 ? -26.687 14.230 9.853 1.00 59.28 72 ASN A CA 1
ATOM 573 C C . ASN A 1 72 ? -25.206 13.967 9.533 1.00 59.28 72 ASN A C 1
ATOM 575 O O . ASN A 1 72 ? -24.323 14.589 10.119 1.00 59.28 72 ASN A O 1
ATOM 579 N N . ALA A 1 73 ? -24.909 13.040 8.612 1.00 53.16 73 ALA A N 1
ATOM 580 C CA . ALA A 1 73 ? -23.549 12.559 8.339 1.00 53.16 73 ALA A CA 1
ATOM 581 C C . ALA A 1 73 ? -22.546 13.661 7.932 1.00 53.16 73 ALA A C 1
ATOM 583 O O . ALA A 1 73 ? -21.346 13.487 8.126 1.00 53.16 73 ALA A O 1
ATOM 584 N N . ALA A 1 74 ? -23.003 14.822 7.463 1.00 50.75 74 ALA A N 1
ATOM 585 C CA . ALA A 1 74 ? -22.145 15.967 7.181 1.00 50.75 74 ALA A CA 1
ATOM 586 C C . ALA A 1 74 ? -22.904 17.290 7.373 1.00 50.75 74 ALA A C 1
ATOM 588 O O . ALA A 1 74 ? -23.605 17.767 6.485 1.00 50.75 74 ALA A O 1
ATOM 589 N N . LYS A 1 75 ? -22.736 17.894 8.544 1.00 45.34 75 LYS A N 1
ATOM 590 C CA . LYS A 1 75 ? -22.439 19.323 8.647 1.00 45.34 75 LYS A CA 1
ATOM 591 C C . LYS A 1 75 ? -21.136 19.459 9.414 1.00 45.34 75 LYS A C 1
ATOM 593 O O . LYS A 1 75 ? -20.900 18.587 10.297 1.00 45.34 75 LYS A O 1
#

pLDDT: mean 85.38, std 10.81, range [45.34, 96.56]

Secondary structure (DSSP, 8-state):
--GGGS-HHHHHHHHHHTT-TT-HHHHHHHHHHHHHHHHHHHHHHHH--GGGS-HHHHHHHHHHHHHHHTT----

Sequence (75 aa):
MSILDLPLERQKVIAEQDGFGNDVDSWREHIKTKLAAGRDRVNLLEAVSFNDLSKSEQSDYRRWGNKVNSGNAAK